Protein AF-A0A9Q1B9R5-F1 (afdb_monomer_lite)

Foldseek 3Di:
DDDPVPQPPPPVDDDDDDPVRVVVVVVCVVCVVVPDDPPPDPDDPWDKDKDFDLFWIKIFTVVVTDIDIDGDDPVLSVDDRVVRRVVRVVVNCVVPPD

Organism: Holothuria leucospilota (NCBI:txid206669)

Sequence (98 aa):
MAAPKGNQDNYDSSMTLSLAAKLELSWWESNLPSSFKLYLTDGPHVFIQTNSCLDGWCAVTFTPYRKVSGKWDVNDKSMRINVLEMRAILMGLTALCL

pLDDT: mean 86.42, std 14.02, range [44.03, 98.12]

Secondary structure (DSSP, 8-state):
-PPPTTSTT-TTS--PPPHHHHHHHHHHHHHTTT------SSS-S--EEEEE-SSEEEEEEETTEEEEEEEPPTTGGGS-HHHHHHHHHHHHHHHHT-

Structure (mmCIF, N/CA/C/O backbone):
data_AF-A0A9Q1B9R5-F1
#
_entry.id   AF-A0A9Q1B9R5-F1
#
loop_
_atom_site.group_PDB
_atom_site.id
_atom_site.type_symbol
_atom_site.label_atom_id
_atom_site.label_alt_id
_atom_site.label_comp_id
_atom_site.label_asym_id
_atom_site.label_entity_id
_atom_site.label_seq_id
_atom_site.pdbx_PDB_ins_code
_atom_site.Cartn_x
_atom_site.Cartn_y
_atom_site.Cartn_z
_atom_site.occupancy
_atom_site.B_iso_or_equiv
_atom_site.auth_seq_id
_atom_site.auth_comp_id
_atom_site.auth_asym_id
_atom_site.auth_atom_id
_atom_site.pdbx_PDB_model_num
ATOM 1 N N . MET A 1 1 ? -20.042 -0.690 1.616 1.00 45.03 1 MET A N 1
ATOM 2 C CA . MET A 1 1 ? -21.169 -0.409 2.526 1.00 45.03 1 MET A CA 1
ATOM 3 C C . MET A 1 1 ? -22.429 -0.549 1.691 1.00 45.03 1 MET A C 1
ATOM 5 O O . MET A 1 1 ? -22.550 0.178 0.722 1.00 45.03 1 MET A O 1
ATOM 9 N N . ALA A 1 2 ? -23.247 -1.577 1.924 1.00 44.03 2 ALA A N 1
ATOM 10 C CA . ALA A 1 2 ? -24.432 -1.830 1.101 1.00 44.03 2 ALA A CA 1
ATOM 11 C C . ALA A 1 2 ? -25.631 -1.073 1.679 1.00 44.03 2 ALA A C 1
ATOM 13 O O . ALA A 1 2 ? -25.809 -1.069 2.899 1.00 44.03 2 ALA A O 1
ATOM 14 N N . ALA A 1 3 ? -26.440 -0.451 0.818 1.00 47.06 3 ALA A N 1
ATOM 15 C CA . ALA A 1 3 ? -27.696 0.157 1.230 1.00 47.06 3 ALA A CA 1
ATOM 16 C C . ALA A 1 3 ? -28.620 -0.907 1.867 1.00 47.06 3 ALA A C 1
ATOM 18 O O . ALA A 1 3 ? -28.650 -2.057 1.406 1.00 47.06 3 ALA A O 1
ATOM 19 N N . PRO A 1 4 ? -29.377 -0.568 2.926 1.00 56.22 4 PRO A N 1
ATOM 20 C CA . PRO A 1 4 ? -30.330 -1.489 3.535 1.00 56.22 4 PRO A CA 1
ATOM 21 C C . PRO A 1 4 ? -31.344 -1.960 2.491 1.00 56.22 4 PRO A C 1
ATOM 23 O O . PRO A 1 4 ? -31.859 -1.149 1.717 1.00 56.22 4 PRO A O 1
ATOM 26 N N . LYS A 1 5 ? -31.646 -3.267 2.464 1.00 54.16 5 LYS A N 1
ATOM 27 C CA . LYS A 1 5 ? -32.663 -3.837 1.565 1.00 54.16 5 LYS A CA 1
ATOM 28 C C . LYS A 1 5 ? -33.995 -3.106 1.785 1.00 54.16 5 LYS A C 1
ATOM 30 O O . LYS A 1 5 ? -34.656 -3.334 2.792 1.00 54.16 5 LYS A O 1
ATOM 35 N N . GLY A 1 6 ? -34.345 -2.223 0.851 1.00 57.97 6 GLY A N 1
ATOM 36 C CA . GLY A 1 6 ? -35.534 -1.366 0.911 1.00 57.97 6 GLY A CA 1
ATOM 37 C C . GLY A 1 6 ? -35.315 0.050 0.368 1.00 57.97 6 GLY A C 1
ATOM 38 O O . GLY A 1 6 ? -36.247 0.618 -0.186 1.00 57.97 6 GLY A O 1
ATOM 39 N N . ASN A 1 7 ? -34.089 0.583 0.429 1.00 58.94 7 ASN A N 1
ATOM 40 C CA . ASN A 1 7 ? -33.830 2.004 0.156 1.00 58.94 7 ASN A CA 1
ATOM 41 C C . ASN A 1 7 ? -33.081 2.287 -1.158 1.00 58.94 7 ASN A C 1
ATOM 43 O O . ASN A 1 7 ? -32.309 3.227 -1.166 1.00 58.94 7 ASN A O 1
ATOM 47 N N . GLN A 1 8 ? -33.279 1.506 -2.235 1.00 61.78 8 GLN A N 1
ATOM 48 C CA . GLN A 1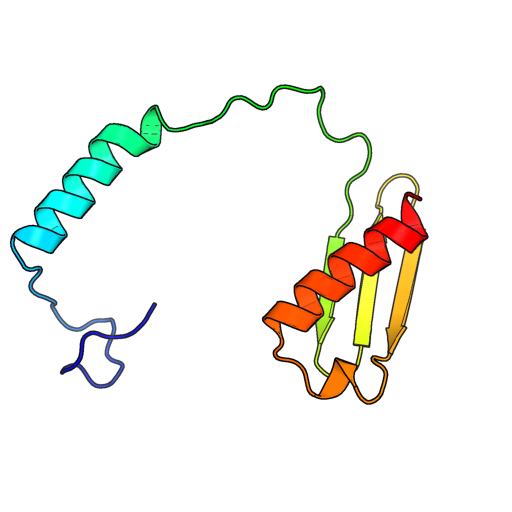 8 ? -32.788 1.769 -3.618 1.00 61.78 8 GLN A CA 1
ATOM 49 C C . GLN A 1 8 ? -31.545 2.694 -3.729 1.00 61.78 8 GLN A C 1
ATOM 51 O O . GLN A 1 8 ? -31.622 3.768 -4.317 1.00 61.78 8 GLN A O 1
ATOM 56 N N . ASP A 1 9 ? -30.418 2.318 -3.115 1.00 62.94 9 ASP A N 1
ATOM 57 C CA . ASP A 1 9 ? -29.158 3.091 -3.117 1.00 62.94 9 ASP A CA 1
ATOM 58 C C . ASP A 1 9 ? -29.228 4.552 -2.608 1.00 62.94 9 ASP A C 1
ATOM 60 O O . ASP A 1 9 ? -28.295 5.332 -2.786 1.00 62.94 9 ASP A O 1
ATOM 64 N N . ASN A 1 10 ? -30.299 4.927 -1.911 1.00 74.12 10 ASN A N 1
ATOM 65 C CA . ASN A 1 10 ? -30.458 6.208 -1.240 1.00 74.12 10 ASN A CA 1
ATOM 66 C C . ASN A 1 10 ? -29.832 6.161 0.162 1.00 74.12 10 ASN A C 1
ATOM 68 O O . ASN A 1 10 ? -30.481 5.796 1.146 1.00 74.12 10 ASN A O 1
ATOM 72 N N . TYR A 1 11 ? -28.568 6.562 0.251 1.00 73.69 11 TYR A N 1
ATOM 73 C CA . TYR A 1 11 ? -27.818 6.635 1.507 1.00 73.69 11 TYR A CA 1
ATOM 74 C C . TYR A 1 11 ? -28.285 7.760 2.448 1.00 73.69 11 TYR A C 1
ATOM 76 O O . TYR A 1 11 ? -27.990 7.693 3.638 1.00 73.69 11 TYR A O 1
ATOM 84 N N . ASP A 1 12 ? -29.047 8.737 1.946 1.00 79.38 12 ASP A N 1
ATOM 85 C CA . ASP A 1 12 ? -29.584 9.861 2.732 1.00 79.38 12 ASP A CA 1
ATOM 86 C C . ASP A 1 12 ? -30.935 9.536 3.388 1.00 79.38 12 ASP A C 1
ATOM 88 O O . ASP A 1 12 ? -31.486 10.316 4.169 1.00 79.38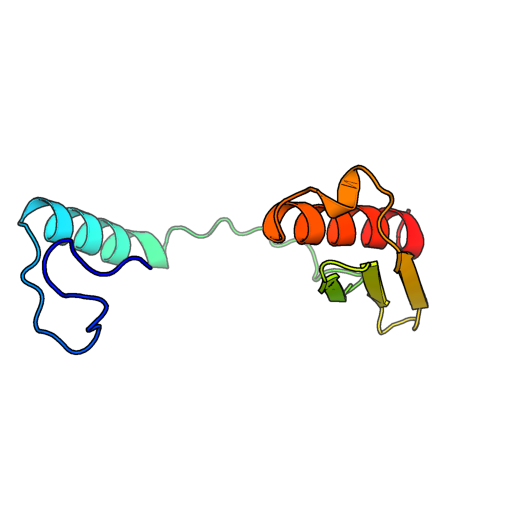 12 ASP A O 1
ATOM 92 N N . SER A 1 13 ? -31.504 8.376 3.067 1.00 80.69 13 SER A N 1
ATOM 93 C CA . SER A 1 13 ? -32.750 7.919 3.669 1.00 80.69 13 SER A CA 1
ATOM 94 C C . SER A 1 13 ? -32.567 7.543 5.144 1.00 80.69 13 SER A C 1
ATOM 96 O O . SER A 1 13 ? -31.566 6.951 5.552 1.00 80.69 13 SER A O 1
ATOM 98 N N . SER A 1 14 ? -33.573 7.853 5.968 1.00 80.12 14 SER A N 1
ATOM 99 C CA . SER A 1 14 ? -33.560 7.468 7.381 1.00 80.12 14 SER A CA 1
ATOM 100 C C . SER A 1 14 ? -33.604 5.943 7.522 1.00 80.12 14 SER A C 1
ATOM 102 O O . SER A 1 14 ? -34.494 5.279 6.984 1.00 80.12 14 SER A O 1
ATOM 104 N N . MET A 1 15 ? -32.645 5.383 8.261 1.00 81.88 15 MET A N 1
ATOM 105 C CA . MET A 1 15 ? -32.574 3.957 8.572 1.00 81.88 15 MET A CA 1
ATOM 106 C C . MET A 1 15 ? -32.898 3.722 10.046 1.00 81.88 15 MET A C 1
ATOM 108 O O . MET A 1 15 ? -32.329 4.353 10.935 1.00 81.88 15 MET A O 1
ATOM 112 N N . THR A 1 16 ? -33.766 2.747 10.318 1.00 86.50 16 THR A N 1
ATOM 113 C CA . THR A 1 16 ? -33.994 2.260 11.682 1.00 86.50 16 THR A CA 1
ATOM 114 C C . THR A 1 16 ? -33.107 1.047 11.947 1.00 86.50 16 THR A C 1
ATOM 116 O O . THR A 1 16 ? -33.194 0.040 11.246 1.00 86.50 16 THR A O 1
ATOM 119 N N . LEU A 1 17 ? -32.254 1.130 12.969 1.00 85.88 17 LEU A N 1
ATOM 120 C CA . LEU A 1 17 ? -31.419 0.010 13.405 1.00 85.88 17 LEU A CA 1
ATOM 121 C C . LEU A 1 17 ? -32.207 -0.943 14.306 1.00 85.88 17 LEU A C 1
ATOM 123 O O . LEU A 1 17 ? -32.920 -0.503 15.214 1.00 85.88 17 LEU A O 1
ATOM 127 N N . SER A 1 18 ? -32.021 -2.248 14.096 1.00 92.88 18 SER A N 1
ATOM 128 C CA . SER A 1 18 ? -32.527 -3.269 15.015 1.00 92.88 18 SER A CA 1
ATOM 129 C C . SER A 1 18 ? -31.834 -3.166 16.377 1.00 92.88 18 SER A C 1
ATOM 131 O O . SER A 1 18 ? -30.728 -2.634 16.493 1.00 92.88 18 SER A O 1
ATOM 133 N N . LEU A 1 19 ? -32.469 -3.706 17.420 1.00 92.88 19 LEU A N 1
ATOM 134 C CA . LEU A 1 19 ? -31.873 -3.752 18.757 1.00 92.88 19 LEU A CA 1
ATOM 135 C C . LEU A 1 19 ? -30.511 -4.464 18.749 1.00 92.88 19 LEU A C 1
ATOM 137 O O . LEU A 1 19 ? -29.559 -3.956 19.328 1.00 92.88 19 LEU A O 1
ATOM 141 N N . ALA A 1 20 ? -30.400 -5.588 18.034 1.00 93.94 20 ALA A N 1
ATOM 142 C CA . ALA A 1 20 ? -29.144 -6.323 17.889 1.00 93.94 20 ALA A CA 1
ATOM 143 C C . ALA A 1 20 ? -28.043 -5.470 17.237 1.00 93.94 20 ALA A C 1
ATOM 145 O O . ALA A 1 20 ? -26.926 -5.432 17.740 1.00 93.94 20 ALA A O 1
ATOM 146 N N . ALA A 1 21 ? -28.364 -4.727 16.170 1.00 91.12 21 ALA A N 1
ATOM 147 C CA . ALA A 1 21 ? -27.398 -3.846 15.515 1.00 91.12 21 ALA A CA 1
ATOM 148 C C . ALA A 1 21 ? -26.922 -2.715 16.441 1.00 91.12 21 ALA A C 1
ATOM 150 O O . ALA A 1 21 ? -25.747 -2.362 16.427 1.00 91.12 21 ALA A O 1
ATOM 151 N N . LYS A 1 22 ? -27.815 -2.167 17.275 1.00 94.62 22 LYS A N 1
ATOM 152 C CA . LYS A 1 22 ? -27.442 -1.165 18.284 1.00 94.62 22 LYS A CA 1
ATOM 153 C C . LYS A 1 22 ? -26.517 -1.750 19.351 1.00 94.62 22 LYS A C 1
ATOM 155 O O . LYS A 1 22 ? -25.534 -1.108 19.691 1.00 94.62 22 LYS A O 1
ATOM 160 N N . LEU A 1 23 ? -26.805 -2.958 19.840 1.00 95.81 23 LEU A N 1
ATOM 161 C CA . LEU A 1 23 ? -25.968 -3.641 20.833 1.00 95.81 23 LEU A CA 1
ATOM 162 C C . LEU A 1 23 ? -24.557 -3.917 20.300 1.00 95.81 23 LEU A C 1
ATOM 164 O O . LEU A 1 23 ? -23.585 -3.646 21.000 1.00 95.81 23 LEU A O 1
ATOM 168 N N . GLU A 1 24 ? -24.442 -4.381 19.055 1.00 94.25 24 GLU A N 1
ATOM 169 C CA . GLU A 1 24 ? -23.151 -4.564 18.382 1.00 94.25 24 GLU A CA 1
ATOM 170 C C . GLU A 1 24 ? -22.381 -3.243 18.270 1.00 94.25 24 GLU A C 1
ATOM 172 O O . GLU A 1 24 ? -21.209 -3.178 18.633 1.00 94.25 24 GLU A O 1
ATOM 177 N N . LEU A 1 25 ? -23.032 -2.164 17.821 1.00 93.94 25 LEU A N 1
ATOM 178 C CA . LEU A 1 25 ? -22.390 -0.849 17.726 1.00 93.94 25 LEU A CA 1
ATOM 179 C C . LEU A 1 25 ? -21.910 -0.342 19.090 1.00 93.94 25 LEU A C 1
ATOM 181 O O . LEU A 1 25 ? -20.781 0.130 19.187 1.00 93.94 25 LEU A O 1
ATOM 185 N N . SER A 1 26 ? -22.717 -0.490 20.144 1.00 94.81 26 SER A N 1
ATOM 186 C CA . SER A 1 26 ? -22.320 -0.123 21.509 1.00 94.81 26 SER A CA 1
ATOM 187 C C . SER A 1 26 ? -21.147 -0.960 22.021 1.00 94.81 26 SER A C 1
ATOM 189 O O . SER A 1 26 ? -20.280 -0.442 22.730 1.00 94.81 26 SER A O 1
ATOM 191 N N . TRP A 1 27 ? -21.082 -2.243 21.651 1.00 94.19 27 TRP A N 1
ATOM 192 C CA . TRP A 1 27 ? -19.929 -3.084 21.955 1.00 94.19 27 TRP A CA 1
ATOM 193 C C . TRP A 1 27 ? -18.672 -2.549 21.264 1.00 94.19 27 TRP A C 1
ATOM 195 O O . TRP A 1 27 ? -17.658 -2.340 21.930 1.00 94.19 27 TRP A O 1
ATOM 205 N N . TRP A 1 28 ? -18.741 -2.257 19.962 1.00 91.81 28 TRP A N 1
ATOM 206 C CA . TRP A 1 28 ? -17.611 -1.697 19.218 1.00 91.81 28 TRP A CA 1
ATOM 207 C C . TRP A 1 28 ? -17.172 -0.344 19.772 1.00 91.81 28 TRP A C 1
ATOM 209 O O . TRP A 1 28 ? -15.982 -0.150 19.974 1.00 91.81 28 TRP A O 1
ATOM 219 N N . GLU A 1 29 ? -18.098 0.560 20.084 1.00 91.88 29 GLU A N 1
ATOM 220 C CA . GLU A 1 29 ? -17.798 1.870 20.677 1.00 91.88 29 GLU A CA 1
ATOM 221 C C . GLU A 1 29 ? -17.047 1.740 22.010 1.00 91.88 29 GLU A C 1
ATOM 223 O O . GLU A 1 29 ? -16.072 2.451 22.253 1.00 91.88 29 GLU A O 1
ATOM 228 N N . SER A 1 30 ? -17.445 0.772 22.840 1.00 92.31 30 SER A N 1
ATOM 229 C CA . SER A 1 30 ? -16.818 0.523 24.143 1.00 92.31 30 SER A CA 1
ATOM 230 C C . SER A 1 30 ? -15.438 -0.137 24.037 1.00 92.31 30 SER A C 1
ATOM 232 O O . SER A 1 30 ? -14.596 0.062 24.910 1.00 92.31 30 SER A O 1
ATOM 234 N N . ASN A 1 31 ? -15.200 -0.940 22.994 1.00 88.88 31 ASN A N 1
ATOM 235 C CA . ASN A 1 31 ? -13.994 -1.765 22.869 1.00 88.88 31 ASN A CA 1
ATOM 236 C C . ASN A 1 31 ? -12.978 -1.220 21.854 1.00 88.88 31 ASN A C 1
ATOM 238 O O . ASN A 1 31 ? -11.799 -1.525 21.972 1.00 88.88 31 ASN A O 1
ATOM 242 N N . LEU A 1 32 ? -13.378 -0.392 20.885 1.00 85.62 32 LEU A N 1
ATOM 243 C CA . LEU A 1 32 ? -12.481 0.218 19.891 1.00 85.62 32 LEU A CA 1
ATOM 244 C C . LEU A 1 32 ? -11.308 0.992 20.512 1.00 85.62 32 LEU A C 1
ATOM 246 O O . LEU A 1 32 ? -10.185 0.801 20.045 1.00 85.62 32 LEU A O 1
ATOM 250 N N . PRO A 1 33 ? -11.505 1.823 21.557 1.00 82.12 33 PRO A N 1
ATOM 251 C CA . PRO A 1 33 ? -10.410 2.605 22.133 1.00 82.12 33 PRO A CA 1
ATOM 252 C C . PRO A 1 33 ? -9.301 1.752 22.761 1.00 82.12 33 PRO A C 1
ATOM 254 O O . PRO A 1 33 ? -8.146 2.168 22.791 1.00 82.12 33 PRO A O 1
ATOM 257 N N . SER A 1 34 ? -9.642 0.566 23.271 1.00 74.19 34 SER A N 1
ATOM 258 C CA . SER A 1 34 ? -8.710 -0.365 23.923 1.00 74.19 34 SER A CA 1
ATOM 259 C C . SER A 1 34 ? -8.303 -1.537 23.027 1.00 74.19 34 SER A C 1
ATOM 261 O O . SER A 1 34 ? -7.297 -2.195 23.286 1.00 74.19 34 SER A O 1
ATOM 263 N N . SER A 1 35 ? -9.038 -1.780 21.943 1.00 73.56 35 SER A N 1
ATOM 264 C CA . SER A 1 35 ? -8.760 -2.802 20.938 1.00 73.56 35 SER A CA 1
ATOM 265 C C . SER A 1 35 ? -7.719 -2.307 19.933 1.00 73.56 35 SER A C 1
ATOM 267 O O . SER A 1 35 ? -7.961 -2.242 18.727 1.00 73.56 35 SER A O 1
ATOM 269 N N . PHE A 1 36 ? -6.524 -1.992 20.420 1.00 70.81 36 PHE A N 1
ATOM 270 C CA . PHE A 1 36 ? -5.347 -1.855 19.577 1.00 70.81 36 PHE A CA 1
ATOM 271 C C . PHE A 1 36 ? -4.310 -2.883 20.005 1.00 70.81 36 PHE A C 1
ATOM 273 O O . PHE A 1 36 ? -4.009 -3.066 21.183 1.00 70.81 36 PHE A O 1
ATOM 280 N N . LYS A 1 37 ? -3.726 -3.568 19.025 1.00 70.19 37 LYS A N 1
ATOM 281 C CA . LYS A 1 37 ? -2.508 -4.327 19.263 1.00 70.19 37 LYS A CA 1
ATOM 282 C C . LYS A 1 37 ? -1.346 -3.376 19.041 1.00 70.19 37 LYS A C 1
ATOM 284 O O . LYS A 1 37 ? -1.106 -2.941 17.916 1.00 70.19 37 LYS A O 1
ATOM 289 N N . LEU A 1 38 ? -0.658 -3.031 20.124 1.00 60.62 38 LEU A N 1
ATOM 290 C CA . LEU A 1 38 ? 0.534 -2.197 20.086 1.00 60.62 38 LEU A CA 1
ATOM 291 C C . LEU A 1 38 ? 1.676 -2.987 19.430 1.00 60.62 38 LEU A C 1
ATOM 293 O O . LEU A 1 38 ? 2.470 -3.635 20.103 1.00 60.62 38 LEU A O 1
ATOM 297 N N . TYR A 1 39 ? 1.747 -2.963 18.103 1.00 62.34 39 TYR A N 1
ATOM 298 C CA . TYR A 1 39 ? 2.938 -3.376 17.365 1.00 62.34 39 TYR A CA 1
ATOM 299 C C . TYR A 1 39 ? 3.921 -2.198 17.335 1.00 62.34 39 TYR A C 1
ATOM 301 O O . TYR A 1 39 ? 4.184 -1.632 16.280 1.00 62.34 39 TYR A O 1
ATOM 309 N N . LEU A 1 40 ? 4.423 -1.770 18.498 1.00 53.62 40 LEU A N 1
ATOM 310 C CA . LEU A 1 40 ? 5.559 -0.844 18.542 1.00 53.62 40 LEU A CA 1
ATOM 311 C C . LEU A 1 40 ? 6.844 -1.643 18.299 1.00 53.62 40 LEU A C 1
ATOM 313 O O . LEU A 1 40 ? 7.576 -1.986 19.220 1.00 53.62 40 LEU A O 1
ATOM 317 N N . THR A 1 41 ? 7.085 -1.980 17.038 1.00 62.25 41 THR A N 1
ATOM 318 C CA . THR A 1 41 ? 8.443 -1.943 16.488 1.00 62.25 41 THR A CA 1
ATOM 319 C C . THR A 1 41 ? 8.773 -0.494 16.141 1.00 62.25 41 THR A C 1
ATOM 321 O O . THR A 1 41 ? 7.859 0.317 15.961 1.00 62.25 41 THR A O 1
ATOM 324 N N . ASP A 1 42 ? 10.061 -0.169 16.021 1.00 74.06 42 ASP A N 1
ATOM 325 C CA . ASP A 1 42 ? 10.502 1.069 15.375 1.00 74.06 42 ASP A CA 1
ATOM 326 C C . ASP A 1 42 ? 9.708 1.303 14.075 1.00 74.06 42 ASP A C 1
ATOM 328 O O . ASP A 1 42 ? 9.269 0.349 13.418 1.00 74.06 42 ASP A O 1
ATOM 332 N N . GLY A 1 43 ? 9.474 2.572 13.724 1.00 74.56 43 GLY A N 1
ATOM 333 C CA . GLY A 1 43 ? 8.740 2.927 12.507 1.00 74.56 43 GLY A CA 1
ATOM 334 C C . GLY A 1 43 ? 9.288 2.183 11.278 1.00 74.56 43 GLY A C 1
ATOM 335 O O . GLY A 1 43 ? 10.470 1.831 11.243 1.00 74.56 43 GLY A O 1
ATOM 336 N N . PRO A 1 44 ? 8.454 1.907 10.261 1.00 80.94 44 PRO A N 1
ATOM 337 C CA . PRO A 1 44 ? 8.883 1.097 9.131 1.00 80.94 44 PRO A CA 1
ATOM 338 C C . PRO A 1 44 ? 10.093 1.741 8.446 1.00 80.94 44 PRO A C 1
ATOM 340 O O . PRO A 1 44 ? 10.056 2.901 8.041 1.00 80.94 44 PRO A O 1
ATOM 343 N N . HIS A 1 45 ? 11.161 0.958 8.293 1.00 84.19 45 HIS A N 1
ATOM 344 C CA . HIS A 1 45 ? 12.400 1.393 7.644 1.00 84.19 45 HIS A CA 1
ATOM 345 C C . HIS A 1 45 ? 12.190 1.787 6.174 1.00 84.19 45 HIS A C 1
ATOM 347 O O . HIS A 1 45 ? 12.965 2.563 5.621 1.00 84.19 45 HIS A O 1
ATOM 353 N N . VAL A 1 46 ? 11.151 1.239 5.533 1.00 87.50 46 VAL A N 1
ATOM 354 C CA . VAL A 1 46 ? 10.820 1.472 4.126 1.00 87.50 46 VAL A CA 1
ATOM 355 C C . VAL A 1 46 ? 9.314 1.658 3.981 1.00 87.50 46 VAL A C 1
ATOM 357 O O . VAL A 1 46 ? 8.527 0.829 4.434 1.00 87.50 46 VAL A O 1
ATOM 360 N N . PHE A 1 47 ? 8.921 2.727 3.290 1.00 92.38 47 PHE A N 1
ATOM 361 C CA . PHE A 1 47 ? 7.550 2.943 2.839 1.00 92.38 47 PHE A CA 1
ATOM 362 C C . PHE A 1 47 ? 7.439 2.587 1.360 1.00 92.38 47 PHE A C 1
ATOM 364 O O . PHE A 1 47 ? 8.178 3.133 0.536 1.00 92.38 47 PHE A O 1
ATOM 371 N N . ILE A 1 48 ? 6.492 1.708 1.032 1.00 95.19 48 ILE A N 1
ATOM 372 C CA . ILE A 1 48 ? 6.134 1.364 -0.344 1.00 95.19 48 ILE A CA 1
ATOM 373 C C . ILE A 1 48 ? 4.703 1.824 -0.595 1.00 95.19 48 ILE A C 1
ATOM 375 O O . ILE A 1 48 ? 3.794 1.472 0.156 1.00 95.19 48 ILE A O 1
ATOM 379 N N . GLN A 1 49 ? 4.492 2.571 -1.672 1.00 97.38 49 GLN A N 1
ATOM 380 C CA . GLN A 1 49 ? 3.161 2.792 -2.227 1.00 97.38 49 GLN A CA 1
ATOM 381 C C . GLN A 1 49 ? 2.963 1.892 -3.433 1.00 97.38 49 GLN A C 1
ATOM 383 O O . GLN A 1 49 ? 3.846 1.793 -4.284 1.00 97.38 49 GLN A O 1
ATOM 388 N N . THR A 1 50 ? 1.803 1.247 -3.507 1.00 97.75 50 THR A N 1
ATOM 389 C CA . THR A 1 50 ? 1.424 0.408 -4.644 1.00 97.75 50 THR A CA 1
ATOM 390 C C . THR A 1 50 ? 0.155 0.935 -5.286 1.00 97.75 50 THR A C 1
ATOM 392 O O . THR A 1 50 ? -0.660 1.587 -4.635 1.00 97.75 50 THR A O 1
ATOM 395 N N . ASN A 1 51 ? 0.014 0.682 -6.581 1.00 96.56 51 ASN A N 1
ATOM 396 C CA . ASN A 1 51 ? -1.216 0.922 -7.315 1.00 96.56 51 ASN A CA 1
ATOM 397 C C . ASN A 1 51 ? -1.468 -0.252 -8.262 1.00 96.56 51 ASN A C 1
ATOM 399 O O . ASN A 1 51 ? -0.528 -0.871 -8.772 1.00 96.56 51 ASN A O 1
ATOM 403 N N . SER A 1 52 ? -2.739 -0.536 -8.505 1.00 97.06 52 SER A N 1
ATOM 404 C CA . SER A 1 52 ? -3.196 -1.622 -9.356 1.00 97.06 52 SER A CA 1
ATOM 405 C C . SER A 1 52 ? -4.381 -1.159 -10.192 1.00 97.06 52 SER A C 1
ATOM 407 O O . SER A 1 52 ? -5.260 -0.443 -9.719 1.00 97.06 52 SER A O 1
ATOM 409 N N . CYS A 1 53 ? -4.409 -1.575 -11.450 1.00 94.69 53 CYS A N 1
ATOM 410 C CA . CYS A 1 53 ? -5.563 -1.444 -12.328 1.00 94.69 53 CYS A CA 1
ATOM 411 C C . CYS A 1 53 ? -5.768 -2.752 -13.098 1.00 94.69 53 CYS A C 1
ATOM 413 O O . CYS A 1 53 ? -5.004 -3.698 -12.940 1.00 94.69 53 CYS A O 1
ATOM 415 N N . LEU A 1 54 ? -6.777 -2.826 -13.966 1.00 92.38 54 LEU A N 1
ATOM 416 C CA . LEU A 1 54 ? -7.038 -4.042 -14.751 1.00 92.38 54 LEU A CA 1
ATOM 417 C C . LEU A 1 54 ? -5.940 -4.358 -15.784 1.00 92.38 54 LEU A C 1
ATOM 419 O O . LEU A 1 54 ? -5.843 -5.488 -16.257 1.00 92.38 54 LEU A O 1
ATOM 423 N N . ASP A 1 55 ? -5.085 -3.390 -16.119 1.00 93.56 55 ASP A N 1
ATOM 424 C CA . ASP A 1 55 ? -4.023 -3.571 -17.113 1.00 93.56 55 ASP A CA 1
ATOM 425 C C . ASP A 1 55 ? -2.644 -3.862 -16.522 1.00 93.56 55 ASP A C 1
ATOM 427 O O . ASP A 1 55 ? -1.793 -4.436 -17.212 1.00 93.56 55 ASP A O 1
ATOM 431 N N . GLY A 1 56 ? -2.412 -3.510 -15.260 1.00 96.38 56 GLY A N 1
ATOM 432 C CA . GLY A 1 56 ? -1.123 -3.713 -14.620 1.00 96.38 56 GLY A CA 1
ATOM 433 C C . GLY A 1 56 ? -1.023 -3.114 -13.227 1.00 96.38 56 GLY A C 1
ATOM 434 O O . GLY A 1 56 ? -2.019 -2.758 -12.598 1.00 96.38 56 GLY A O 1
ATOM 435 N N . TRP A 1 57 ? 0.215 -2.997 -12.763 1.00 97.81 57 TRP A N 1
ATOM 436 C CA . TRP A 1 57 ? 0.552 -2.557 -11.416 1.00 97.81 57 TRP A CA 1
ATOM 437 C C . TRP A 1 57 ? 1.822 -1.722 -11.383 1.00 97.81 57 TRP A C 1
ATOM 439 O O . TRP A 1 57 ? 2.658 -1.763 -12.293 1.00 97.81 57 TRP A O 1
ATOM 449 N N . CYS A 1 58 ? 1.990 -0.988 -10.290 1.00 98.06 58 CYS A N 1
ATOM 450 C CA . CYS A 1 58 ? 3.250 -0.358 -9.951 1.00 98.06 58 CYS A CA 1
ATOM 451 C C . CYS A 1 58 ? 3.472 -0.307 -8.440 1.00 98.06 58 CYS A C 1
ATOM 453 O O . CYS A 1 58 ? 2.531 -0.374 -7.649 1.00 98.06 58 CYS A O 1
ATOM 455 N N . ALA A 1 59 ? 4.738 -0.174 -8.058 1.00 98.12 59 ALA A N 1
ATOM 456 C CA . ALA A 1 59 ? 5.166 0.067 -6.693 1.00 98.12 59 ALA A CA 1
ATOM 457 C C . ALA A 1 59 ? 6.314 1.083 -6.668 1.00 98.12 59 ALA A C 1
ATOM 459 O O . ALA A 1 59 ? 7.139 1.119 -7.588 1.00 98.12 59 ALA A O 1
ATOM 460 N N . VAL A 1 60 ? 6.366 1.911 -5.626 1.00 98.00 60 VAL A N 1
ATOM 461 C CA . VAL A 1 60 ? 7.380 2.955 -5.453 1.00 98.00 60 VAL A CA 1
ATOM 462 C C . VAL A 1 60 ? 7.820 3.071 -3.996 1.00 98.00 60 VAL A C 1
ATOM 464 O O . VAL A 1 60 ? 6.985 3.069 -3.093 1.00 98.00 60 VAL A O 1
ATOM 467 N N . THR A 1 61 ? 9.128 3.200 -3.774 1.00 96.69 61 THR A N 1
ATOM 468 C CA . THR A 1 61 ? 9.715 3.688 -2.518 1.00 96.69 61 THR A CA 1
ATOM 469 C C . THR A 1 61 ? 10.155 5.135 -2.682 1.00 96.69 61 THR A C 1
ATOM 471 O O . THR A 1 61 ? 10.537 5.554 -3.775 1.00 96.69 61 THR A O 1
ATOM 474 N N . PHE A 1 62 ? 10.138 5.904 -1.594 1.00 91.62 62 PHE A N 1
ATOM 475 C CA . PHE A 1 62 ? 10.548 7.314 -1.614 1.00 91.62 62 PHE A CA 1
ATOM 476 C C . PHE A 1 62 ? 12.004 7.527 -1.196 1.00 91.62 62 PHE A C 1
ATOM 478 O O . PHE A 1 62 ? 12.667 8.419 -1.723 1.00 91.62 62 PHE A O 1
ATOM 485 N N . THR A 1 63 ? 12.519 6.683 -0.298 1.00 88.62 63 THR A N 1
ATOM 486 C CA . THR A 1 63 ? 13.845 6.866 0.303 1.00 88.62 63 THR A CA 1
ATOM 487 C C . THR A 1 63 ? 14.511 5.504 0.552 1.00 88.62 63 THR A C 1
ATOM 489 O O . THR A 1 63 ? 14.146 4.829 1.510 1.00 88.62 63 THR A O 1
ATOM 492 N N . PRO A 1 64 ? 15.467 5.062 -0.289 1.00 90.56 64 PRO A N 1
ATOM 493 C CA . PRO A 1 64 ? 15.828 5.645 -1.583 1.00 90.56 64 PRO A CA 1
ATOM 494 C C . PRO A 1 64 ? 14.685 5.516 -2.599 1.00 90.56 64 PRO A C 1
ATOM 496 O O . PRO A 1 64 ? 13.854 4.608 -2.503 1.00 90.56 64 PRO A O 1
ATOM 499 N N . TYR A 1 65 ? 14.660 6.399 -3.599 1.00 94.75 65 TYR A N 1
ATOM 500 C CA . TYR A 1 65 ?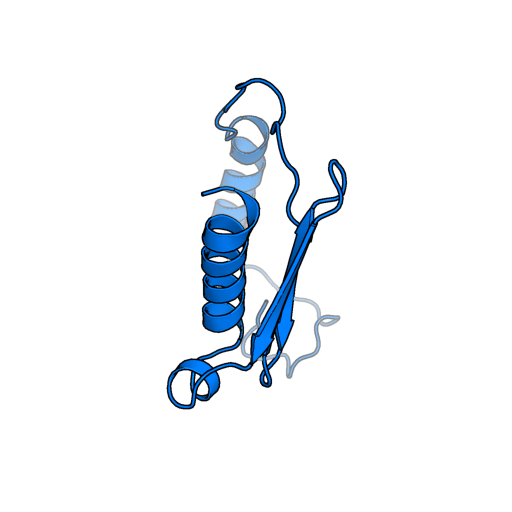 13.679 6.302 -4.676 1.00 94.75 65 TYR A CA 1
ATOM 501 C C . TYR A 1 65 ? 13.937 5.059 -5.531 1.00 94.75 65 TYR A C 1
ATOM 503 O O . TYR A 1 65 ? 14.999 4.923 -6.142 1.00 94.75 65 TYR A O 1
ATOM 511 N N . ARG A 1 66 ? 12.955 4.160 -5.593 1.00 96.62 66 ARG A N 1
ATOM 512 C CA . ARG A 1 66 ? 12.933 3.009 -6.502 1.00 96.62 66 ARG A CA 1
ATOM 513 C C . ARG A 1 66 ? 11.516 2.818 -7.002 1.00 96.62 66 ARG A C 1
ATOM 515 O O . ARG A 1 66 ? 10.559 3.075 -6.279 1.00 96.62 66 ARG A O 1
ATOM 522 N N . LYS A 1 67 ? 11.380 2.352 -8.238 1.00 97.50 67 LYS A N 1
ATOM 523 C CA . LYS A 1 67 ? 10.083 2.113 -8.863 1.00 97.50 67 LYS A CA 1
ATOM 524 C C . LYS A 1 67 ? 10.127 0.827 -9.666 1.00 97.50 67 LYS A C 1
ATOM 526 O O . LYS A 1 67 ? 11.083 0.583 -10.394 1.00 97.50 67 LYS A O 1
ATOM 531 N N . VAL A 1 68 ? 9.053 0.058 -9.575 1.00 98.00 68 VAL A N 1
ATOM 532 C CA . VAL A 1 68 ? 8.797 -1.108 -10.418 1.00 98.00 68 VAL A CA 1
ATOM 533 C C . VAL A 1 68 ? 7.369 -1.031 -10.946 1.00 98.00 68 VAL A C 1
ATOM 535 O O . VAL A 1 68 ? 6.484 -0.449 -10.317 1.00 98.00 68 VAL A O 1
ATOM 538 N N . SER A 1 69 ? 7.143 -1.577 -12.132 1.00 97.62 69 SER A N 1
ATOM 539 C CA . SER A 1 69 ? 5.811 -1.693 -12.718 1.00 97.62 69 SER A CA 1
ATOM 540 C C . SER A 1 69 ? 5.776 -2.824 -13.727 1.00 97.62 69 SER A C 1
ATOM 542 O O . SER A 1 69 ? 6.791 -3.114 -14.361 1.00 97.62 69 SER A O 1
ATOM 544 N N . GLY A 1 70 ? 4.603 -3.411 -13.924 1.00 96.69 70 GLY A N 1
ATOM 545 C CA . GLY A 1 70 ? 4.404 -4.490 -14.880 1.00 96.69 70 GLY A CA 1
ATOM 546 C C . GLY A 1 70 ? 2.964 -4.563 -15.364 1.00 96.69 70 GLY A C 1
ATOM 547 O O . GLY A 1 70 ? 2.064 -3.951 -14.791 1.00 96.69 70 GLY A O 1
ATOM 548 N N . LYS A 1 71 ? 2.752 -5.318 -16.440 1.00 97.44 71 LYS A N 1
ATOM 549 C CA . LYS A 1 71 ? 1.410 -5.709 -16.878 1.00 97.44 71 LYS A CA 1
ATOM 550 C C . LYS A 1 71 ? 0.986 -6.972 -16.144 1.00 97.44 71 LYS A C 1
ATOM 552 O O . LYS A 1 71 ? 1.834 -7.795 -15.804 1.00 97.44 71 LYS A O 1
ATOM 557 N N . TRP A 1 72 ? -0.316 -7.132 -15.960 1.00 96.56 72 TRP A N 1
ATOM 558 C CA . TRP A 1 72 ? -0.866 -8.415 -15.542 1.00 96.56 72 TRP A CA 1
ATOM 559 C C . TRP A 1 72 ? -0.747 -9.435 -16.663 1.00 96.56 72 TRP A C 1
ATOM 561 O O . TRP A 1 72 ? -0.962 -9.109 -17.837 1.00 96.56 72 TRP A O 1
ATOM 571 N N . ASP A 1 73 ? -0.423 -10.669 -16.290 1.00 92.88 73 ASP A N 1
ATOM 572 C CA . ASP A 1 73 ? -0.566 -11.793 -17.199 1.00 92.88 73 ASP A CA 1
ATOM 573 C C . ASP A 1 73 ? -2.054 -12.107 -17.444 1.00 92.88 73 ASP A C 1
ATOM 575 O O . ASP A 1 73 ? -2.961 -11.523 -16.843 1.00 92.88 73 ASP A O 1
ATOM 579 N N . VAL A 1 74 ? -2.317 -13.014 -18.383 1.00 91.44 74 VAL A N 1
ATOM 580 C CA . VAL A 1 74 ? -3.686 -13.351 -18.801 1.00 91.44 74 VAL A CA 1
ATOM 581 C C . VAL A 1 74 ? -4.510 -13.939 -17.649 1.00 91.44 74 VAL A C 1
ATOM 583 O O . VAL A 1 74 ? -5.713 -13.688 -17.579 1.00 91.44 74 VAL A O 1
ATOM 586 N N . ASN A 1 75 ? -3.880 -14.675 -16.731 1.00 90.31 75 ASN A N 1
ATOM 587 C CA . ASN A 1 75 ? -4.568 -15.261 -15.585 1.00 90.31 75 ASN A CA 1
ATOM 588 C C . ASN A 1 75 ? -4.926 -14.171 -14.571 1.00 90.31 75 ASN A C 1
ATOM 590 O O . ASN A 1 75 ? -6.065 -14.107 -14.106 1.00 90.31 75 ASN A O 1
ATOM 594 N N . ASP A 1 76 ? -3.988 -13.273 -14.282 1.00 88.75 76 ASP A N 1
ATOM 595 C CA . ASP A 1 76 ? -4.166 -12.187 -13.323 1.00 88.75 76 ASP A CA 1
ATOM 596 C C . ASP A 1 76 ? -5.222 -11.182 -13.786 1.00 88.75 76 ASP A C 1
ATOM 598 O O . ASP A 1 76 ? -6.070 -10.785 -12.989 1.00 88.75 76 ASP A O 1
ATOM 602 N N . LYS A 1 77 ? -5.285 -10.856 -15.084 1.00 89.88 77 LYS A N 1
ATOM 603 C CA . LYS A 1 77 ? -6.322 -9.958 -15.634 1.00 89.88 77 LYS A CA 1
ATOM 604 C C . LYS A 1 77 ? -7.758 -10.415 -15.371 1.00 89.88 77 LYS A C 1
ATOM 606 O O . LYS A 1 77 ? -8.667 -9.589 -15.383 1.00 89.88 77 LYS A O 1
ATOM 611 N N . SER A 1 78 ? -7.977 -11.712 -15.156 1.00 91.69 78 SER A N 1
ATOM 612 C CA . SER A 1 78 ? -9.303 -12.261 -14.850 1.00 91.69 78 SER A CA 1
ATOM 613 C C . SER A 1 78 ? -9.704 -12.117 -13.374 1.00 91.69 78 SER A C 1
ATOM 615 O O . SER A 1 78 ? -10.860 -12.352 -13.015 1.00 91.69 78 SER A O 1
ATOM 617 N N . MET A 1 79 ? -8.765 -11.738 -12.503 1.00 93.56 79 MET A N 1
ATOM 618 C CA . MET A 1 79 ? -8.998 -11.623 -11.069 1.00 93.56 79 MET A CA 1
ATOM 619 C C . MET A 1 79 ? -9.717 -10.318 -10.708 1.00 93.56 79 MET A C 1
ATOM 621 O O . MET A 1 79 ? -9.644 -9.306 -11.402 1.00 93.56 79 MET A O 1
ATOM 625 N N . ARG A 1 80 ? -10.419 -10.325 -9.569 1.00 96.00 80 ARG A N 1
ATOM 626 C CA . ARG A 1 80 ? -11.058 -9.114 -9.031 1.00 96.00 80 ARG A CA 1
ATOM 627 C C . ARG A 1 80 ? -10.002 -8.095 -8.607 1.00 96.00 80 ARG A C 1
ATOM 629 O O . ARG A 1 80 ? -8.943 -8.483 -8.121 1.00 96.00 80 ARG A O 1
ATOM 636 N N . ILE A 1 81 ? -10.341 -6.806 -8.683 1.00 95.50 81 ILE A N 1
ATOM 637 C CA . ILE A 1 81 ? -9.411 -5.713 -8.360 1.00 95.50 81 ILE A CA 1
ATOM 638 C C . ILE A 1 81 ? -8.772 -5.861 -6.972 1.00 95.50 81 ILE A C 1
ATOM 640 O O . ILE A 1 81 ? -7.562 -5.737 -6.862 1.00 95.50 81 ILE A O 1
ATOM 644 N N . ASN A 1 82 ? -9.527 -6.281 -5.951 1.00 96.50 82 ASN A N 1
ATOM 645 C CA . ASN A 1 82 ? -8.978 -6.504 -4.605 1.00 96.50 82 ASN A CA 1
ATOM 646 C C . ASN A 1 82 ? -7.872 -7.578 -4.582 1.00 96.50 82 ASN A C 1
ATOM 648 O O . ASN A 1 82 ? -6.947 -7.506 -3.781 1.00 96.50 82 ASN A O 1
ATOM 652 N N . VAL A 1 83 ? -7.957 -8.595 -5.447 1.00 96.75 83 VAL A N 1
ATOM 653 C CA . VAL A 1 83 ? -6.913 -9.627 -5.568 1.00 96.75 83 VAL A CA 1
ATOM 654 C C . VAL A 1 83 ? -5.691 -9.056 -6.283 1.00 96.75 83 VAL A C 1
ATOM 656 O O . VAL A 1 83 ? -4.561 -9.320 -5.877 1.00 96.75 83 VAL A O 1
ATOM 659 N N . LEU A 1 84 ? -5.911 -8.237 -7.313 1.00 9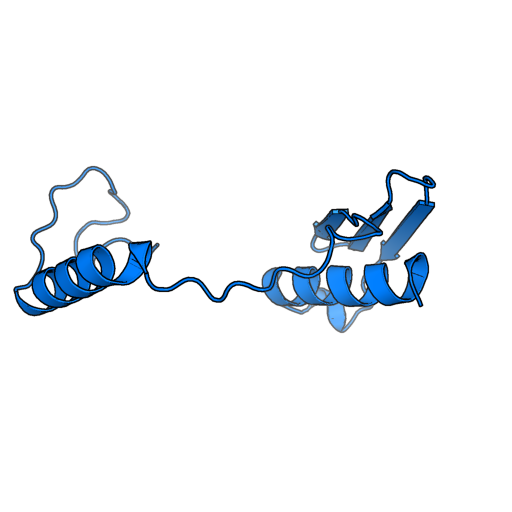7.00 84 LEU A N 1
ATOM 660 C CA . LEU A 1 84 ? -4.843 -7.555 -8.041 1.00 97.00 84 LEU A CA 1
ATOM 661 C C . LEU A 1 84 ? -4.101 -6.537 -7.164 1.00 97.00 84 LEU A C 1
ATOM 663 O O . LEU A 1 84 ? -2.885 -6.421 -7.268 1.00 97.00 84 LEU A O 1
ATOM 667 N N . GLU A 1 85 ? -4.796 -5.821 -6.279 1.00 97.25 85 GLU A N 1
ATOM 668 C CA . GLU A 1 85 ? -4.178 -4.936 -5.282 1.00 97.25 85 GLU A CA 1
ATOM 669 C C . GLU A 1 85 ? -3.266 -5.718 -4.329 1.00 97.25 85 GLU A C 1
ATOM 671 O O . GLU A 1 85 ? -2.105 -5.354 -4.148 1.00 97.25 85 GLU A O 1
ATOM 676 N N . MET A 1 86 ? -3.738 -6.850 -3.793 1.00 97.69 86 MET A N 1
ATOM 677 C CA . MET A 1 86 ? -2.914 -7.709 -2.931 1.00 97.69 86 MET A CA 1
ATOM 678 C C . MET A 1 86 ? -1.708 -8.299 -3.676 1.00 97.69 86 MET A C 1
ATOM 680 O O . MET A 1 86 ? -0.615 -8.394 -3.114 1.00 97.69 86 MET A O 1
ATOM 684 N N . ARG A 1 87 ? -1.867 -8.651 -4.959 1.00 96.88 87 ARG A N 1
ATOM 685 C CA . ARG A 1 87 ? -0.749 -9.073 -5.817 1.00 96.88 87 ARG A CA 1
ATOM 686 C C . ARG A 1 87 ? 0.260 -7.952 -6.043 1.00 96.88 87 ARG A C 1
ATOM 688 O O . ARG A 1 87 ? 1.455 -8.203 -5.924 1.00 96.88 87 ARG A O 1
ATOM 695 N N . ALA A 1 88 ? -0.189 -6.727 -6.314 1.00 97.56 88 ALA A N 1
ATOM 696 C CA . ALA A 1 88 ? 0.697 -5.576 -6.489 1.00 97.56 88 ALA A CA 1
ATOM 697 C C . ALA A 1 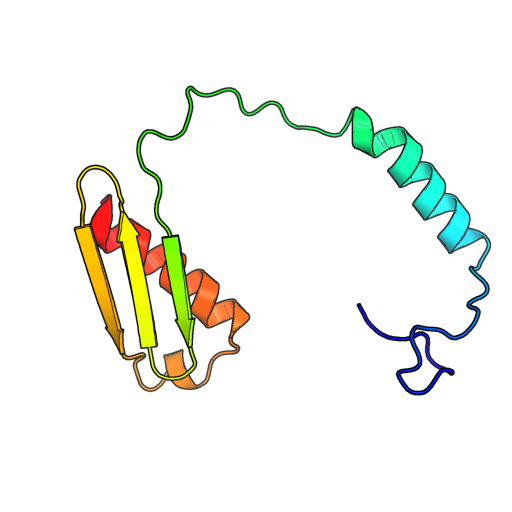88 ? 1.528 -5.300 -5.224 1.00 97.56 88 ALA A C 1
ATOM 699 O O . ALA A 1 88 ? 2.719 -5.006 -5.332 1.00 97.56 88 ALA A O 1
ATOM 700 N N . ILE A 1 89 ? 0.933 -5.470 -4.036 1.00 97.25 89 ILE A N 1
ATOM 701 C CA . ILE A 1 89 ? 1.644 -5.409 -2.749 1.00 97.25 89 ILE A CA 1
ATOM 702 C C . ILE A 1 89 ? 2.749 -6.467 -2.689 1.00 97.25 89 ILE A C 1
ATOM 704 O O . ILE A 1 89 ? 3.904 -6.123 -2.437 1.00 97.25 89 ILE A O 1
ATOM 708 N N . LEU A 1 90 ? 2.420 -7.735 -2.961 1.00 96.81 90 LEU A N 1
ATOM 709 C CA . LEU A 1 90 ? 3.392 -8.832 -2.933 1.00 96.81 90 LEU A CA 1
ATOM 710 C C . LEU A 1 90 ? 4.545 -8.593 -3.916 1.00 96.81 90 LEU A C 1
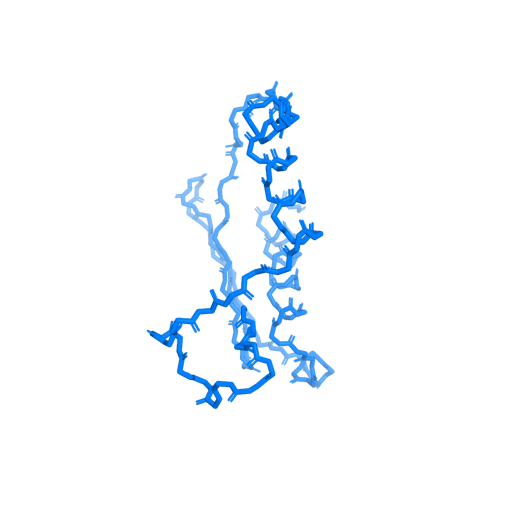ATOM 712 O O . LEU A 1 90 ? 5.707 -8.668 -3.534 1.00 96.81 90 LEU A O 1
ATOM 716 N N . MET A 1 91 ? 4.233 -8.257 -5.167 1.00 97.06 91 MET A N 1
ATOM 717 C CA . MET A 1 91 ? 5.243 -8.027 -6.201 1.00 97.06 91 MET A CA 1
ATOM 718 C C . MET A 1 91 ? 6.104 -6.793 -5.907 1.00 97.06 91 MET A C 1
ATOM 720 O O . MET A 1 91 ? 7.311 -6.823 -6.134 1.00 97.06 91 MET A O 1
ATOM 724 N N . GLY A 1 92 ? 5.508 -5.722 -5.374 1.00 96.69 92 GLY A N 1
ATOM 725 C CA . GLY A 1 92 ? 6.234 -4.531 -4.935 1.00 96.69 92 GLY A CA 1
ATOM 726 C C . GLY A 1 92 ? 7.218 -4.836 -3.808 1.00 96.69 92 GLY A C 1
ATOM 727 O O . GLY A 1 92 ? 8.373 -4.421 -3.885 1.00 96.69 92 GLY A O 1
ATOM 728 N N . LEU A 1 93 ? 6.794 -5.614 -2.805 1.00 95.56 93 LEU A N 1
ATOM 729 C CA . LEU A 1 93 ? 7.664 -6.092 -1.726 1.00 95.56 93 LEU A CA 1
ATOM 730 C C . LEU A 1 93 ? 8.815 -6.942 -2.272 1.00 95.56 93 LEU A C 1
ATOM 732 O O . LEU A 1 93 ? 9.972 -6.673 -1.953 1.00 95.56 93 LEU A O 1
ATOM 736 N N . THR A 1 94 ? 8.513 -7.921 -3.129 1.00 96.12 94 THR A N 1
ATOM 737 C CA . THR A 1 94 ? 9.525 -8.809 -3.716 1.00 96.12 94 THR A CA 1
ATOM 738 C C . THR A 1 94 ? 10.534 -8.063 -4.579 1.00 96.12 94 THR A C 1
ATOM 740 O O . THR A 1 94 ? 11.694 -8.427 -4.582 1.00 96.12 94 THR A O 1
ATOM 743 N N . ALA A 1 95 ? 10.119 -7.039 -5.323 1.00 95.56 95 ALA A N 1
ATOM 744 C CA . ALA A 1 95 ? 11.016 -6.350 -6.247 1.00 95.56 95 ALA A CA 1
ATOM 745 C C . ALA A 1 95 ? 11.825 -5.212 -5.603 1.00 95.56 95 ALA A C 1
ATOM 747 O O . ALA A 1 95 ? 12.875 -4.839 -6.126 1.00 95.56 95 ALA A O 1
ATOM 748 N N . LEU A 1 96 ? 11.314 -4.592 -4.532 1.00 94.44 96 LEU A N 1
ATOM 749 C CA . LEU A 1 96 ? 11.923 -3.393 -3.944 1.00 94.44 96 LEU A CA 1
ATOM 750 C C . LEU A 1 96 ? 12.622 -3.652 -2.605 1.00 94.44 96 LEU A C 1
ATOM 752 O O . LEU A 1 96 ? 13.501 -2.862 -2.244 1.00 94.44 96 LEU A O 1
ATOM 756 N N . CYS A 1 97 ? 12.255 -4.721 -1.890 1.00 87.88 97 CYS A N 1
ATOM 757 C CA . CYS A 1 97 ? 12.727 -4.996 -0.530 1.00 87.88 97 CYS A CA 1
ATOM 758 C C . CYS A 1 97 ? 13.360 -6.374 -0.322 1.00 87.88 97 CYS A C 1
ATOM 760 O O . CYS A 1 97 ? 14.159 -6.500 0.606 1.00 87.88 97 CYS A O 1
ATOM 762 N N . LEU A 1 98 ? 12.996 -7.377 -1.123 1.00 83.62 98 LEU A N 1
ATOM 763 C CA . LEU A 1 98 ? 13.586 -8.721 -1.090 1.00 83.62 98 LEU A CA 1
ATOM 764 C C . LEU A 1 98 ? 14.537 -8.917 -2.276 1.00 83.62 98 LEU A C 1
ATOM 766 O O . LEU A 1 98 ? 15.441 -9.768 -2.138 1.00 83.62 98 LEU A O 1
#

Radius of gyration: 20.38 Å; chains: 1; bounding box: 51×25×43 Å